Protein AF-A0A354UX57-F1 (afdb_monomer_lite)

Radius of gyration: 20.57 Å; chains: 1; bounding box: 42×34×66 Å

Structure (mmCIF, N/CA/C/O backbone):
data_AF-A0A354UX57-F1
#
_entry.id   AF-A0A354UX57-F1
#
loop_
_atom_site.group_PDB
_atom_site.id
_atom_site.type_symbol
_atom_site.label_atom_id
_atom_site.label_alt_id
_atom_site.label_comp_id
_atom_site.label_asym_id
_atom_site.label_entity_id
_atom_site.label_seq_id
_atom_site.pdbx_PDB_ins_code
_atom_site.Cartn_x
_atom_site.Cartn_y
_atom_site.Cartn_z
_atom_site.occupancy
_atom_site.B_iso_or_equiv
_atom_site.auth_seq_id
_atom_site.auth_comp_id
_atom_site.auth_asym_id
_atom_site.auth_atom_id
_atom_site.pdbx_PDB_model_num
ATOM 1 N N . PHE A 1 1 ? 18.460 -3.311 -21.011 1.00 82.31 1 PHE A N 1
ATOM 2 C CA . PHE A 1 1 ? 18.665 -2.004 -21.664 1.00 82.31 1 PHE A CA 1
ATOM 3 C C . PHE A 1 1 ? 19.179 -2.275 -23.060 1.00 82.31 1 PHE A C 1
ATOM 5 O O . PHE A 1 1 ? 20.052 -3.119 -23.199 1.00 82.31 1 PHE A O 1
ATOM 12 N N . ASP A 1 2 ? 18.610 -1.615 -24.061 1.00 89.25 2 ASP A N 1
ATOM 13 C CA . ASP A 1 2 ? 19.034 -1.741 -25.452 1.00 89.25 2 ASP A CA 1
ATOM 14 C C . ASP A 1 2 ? 19.404 -0.347 -25.961 1.00 89.25 2 ASP A C 1
ATOM 16 O O . ASP A 1 2 ? 18.550 0.540 -26.037 1.00 89.25 2 ASP A O 1
ATOM 20 N N . TRP A 1 3 ? 20.692 -0.148 -26.236 1.00 86.88 3 TRP A N 1
ATOM 21 C CA . TRP A 1 3 ? 21.250 1.147 -26.621 1.00 86.88 3 TRP A CA 1
ATOM 22 C C . TRP A 1 3 ? 20.896 1.525 -28.065 1.00 86.88 3 TRP A C 1
ATOM 24 O O . TRP A 1 3 ? 20.897 2.709 -28.400 1.00 86.88 3 TRP A O 1
ATOM 34 N N . THR A 1 4 ? 20.508 0.550 -28.897 1.00 92.81 4 THR A N 1
ATOM 35 C CA . THR A 1 4 ? 20.104 0.778 -30.295 1.00 92.81 4 THR A CA 1
ATOM 36 C C . THR A 1 4 ? 18.768 1.513 -30.417 1.00 92.81 4 THR A C 1
ATOM 38 O O . THR A 1 4 ? 18.474 2.121 -31.441 1.00 92.81 4 THR A O 1
ATOM 41 N N . LYS A 1 5 ? 17.972 1.531 -29.340 1.00 88.75 5 LYS A N 1
ATOM 42 C CA . LYS A 1 5 ? 16.652 2.178 -29.287 1.00 88.75 5 LYS A CA 1
ATOM 43 C C . LYS A 1 5 ? 16.698 3.683 -28.988 1.00 88.75 5 LYS A C 1
ATOM 45 O O . LYS A 1 5 ? 15.645 4.281 -28.791 1.00 88.75 5 LYS A O 1
ATOM 50 N N . GLY A 1 6 ? 17.884 4.292 -28.883 1.00 88.81 6 GLY A N 1
ATOM 51 C CA . GLY A 1 6 ? 18.060 5.748 -28.739 1.00 88.81 6 GLY A CA 1
ATOM 52 C C . GLY A 1 6 ? 17.618 6.363 -27.399 1.00 88.81 6 GLY A C 1
ATOM 53 O O . GLY A 1 6 ? 17.714 7.574 -27.216 1.00 88.81 6 GLY A O 1
ATOM 54 N N . ASN A 1 7 ? 17.156 5.557 -26.439 1.00 90.44 7 ASN A N 1
ATOM 55 C CA . ASN A 1 7 ? 16.730 6.037 -25.125 1.00 90.44 7 ASN A CA 1
ATOM 56 C C . ASN A 1 7 ? 17.916 6.161 -24.162 1.00 90.44 7 ASN A C 1
ATOM 58 O O . ASN A 1 7 ? 18.752 5.260 -24.070 1.00 90.44 7 ASN A O 1
ATOM 62 N N . LYS A 1 8 ? 17.955 7.241 -23.370 1.00 91.69 8 LYS A N 1
ATOM 63 C CA . LYS A 1 8 ? 18.950 7.388 -22.296 1.00 91.69 8 LYS A CA 1
ATOM 64 C C . LYS A 1 8 ? 18.769 6.273 -21.261 1.00 91.69 8 LYS A C 1
ATOM 66 O O . LYS A 1 8 ? 17.648 5.986 -20.836 1.00 91.69 8 LYS A O 1
ATOM 71 N N . PHE A 1 9 ? 19.877 5.687 -20.803 1.00 93.38 9 PHE A N 1
ATOM 72 C CA . PHE A 1 9 ? 19.850 4.640 -19.777 1.00 93.38 9 PHE A CA 1
ATOM 73 C C . PHE A 1 9 ? 19.133 5.096 -18.503 1.00 93.38 9 PHE A C 1
ATOM 75 O O . PHE A 1 9 ? 18.334 4.342 -17.964 1.00 93.38 9 PHE A O 1
ATOM 82 N N . SER A 1 10 ? 19.343 6.339 -18.062 1.00 95.50 10 SER A N 1
ATOM 83 C CA . SER A 1 10 ? 18.696 6.901 -16.868 1.00 95.50 10 SER A CA 1
ATOM 84 C C . SER A 1 10 ? 17.168 6.893 -16.952 1.00 95.50 10 SER A C 1
ATOM 86 O O . SER A 1 10 ? 16.505 6.568 -15.966 1.00 95.50 10 SER A O 1
ATOM 88 N N . THR A 1 11 ? 16.599 7.173 -18.127 1.00 92.88 11 THR A N 1
ATOM 89 C CA . THR A 1 11 ? 15.150 7.113 -18.361 1.00 92.88 11 THR A CA 1
ATOM 90 C C . THR A 1 11 ? 14.636 5.687 -18.199 1.00 92.88 11 THR A C 1
ATOM 92 O O . THR A 1 11 ? 1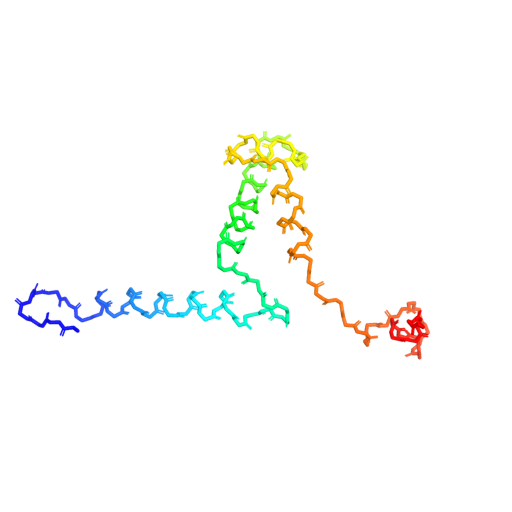3.646 5.472 -17.508 1.00 92.88 11 THR A O 1
ATOM 95 N N . TYR A 1 12 ? 15.331 4.700 -18.771 1.00 93.81 12 TYR A N 1
ATOM 96 C CA . TYR A 1 12 ? 14.970 3.287 -18.637 1.00 93.81 12 TYR A CA 1
ATOM 97 C C . TYR A 1 12 ? 15.149 2.785 -17.196 1.00 93.81 12 TYR A C 1
ATOM 99 O O . TYR A 1 12 ? 14.235 2.202 -16.619 1.00 93.81 12 TYR A O 1
ATOM 107 N N . ALA A 1 13 ? 16.315 3.035 -16.599 1.00 95.12 13 ALA A N 1
ATOM 108 C CA . ALA A 1 13 ? 16.689 2.538 -15.282 1.00 95.12 13 ALA A CA 1
ATOM 109 C C . ALA A 1 13 ? 15.770 3.076 -14.181 1.00 95.12 13 ALA A C 1
ATOM 111 O O . ALA A 1 13 ? 15.364 2.309 -13.315 1.00 95.12 13 ALA A O 1
ATOM 112 N N . THR A 1 14 ? 15.371 4.351 -14.247 1.00 95.94 14 THR A N 1
ATOM 113 C CA . THR A 1 14 ? 14.469 4.952 -13.249 1.00 95.94 14 THR A CA 1
ATOM 114 C C . THR A 1 14 ? 13.147 4.190 -13.125 1.00 95.94 14 THR A C 1
ATOM 116 O O . THR A 1 14 ? 12.667 3.989 -12.010 1.00 95.94 14 THR A O 1
ATOM 119 N N . TRP A 1 15 ? 12.571 3.717 -14.237 1.00 94.56 15 TRP A N 1
ATOM 120 C CA . TRP A 1 15 ? 11.348 2.905 -14.206 1.00 94.56 15 TRP A CA 1
ATOM 121 C C . TRP A 1 15 ? 11.554 1.582 -13.470 1.00 94.56 15 TRP A C 1
ATOM 123 O O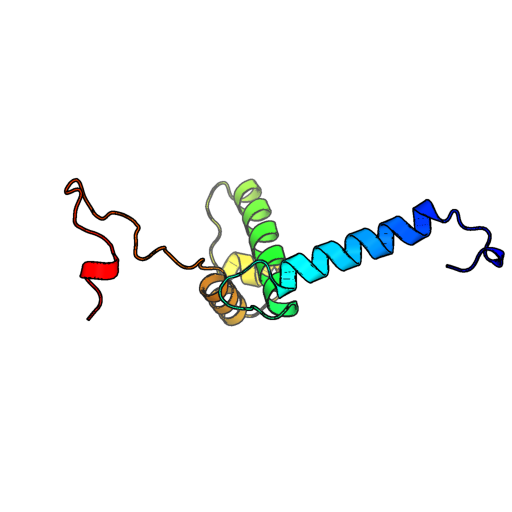 . TRP A 1 15 ? 10.755 1.235 -12.603 1.00 94.56 15 TRP A O 1
ATOM 133 N N . TRP A 1 16 ? 12.643 0.872 -13.772 1.00 95.81 16 TRP A N 1
ATOM 134 C CA . TRP A 1 16 ? 12.951 -0.412 -13.138 1.00 95.81 16 TRP A CA 1
ATOM 135 C C . TRP A 1 16 ? 13.313 -0.270 -11.664 1.00 95.81 16 TRP A C 1
ATOM 137 O O . TRP A 1 16 ? 12.860 -1.077 -10.856 1.00 95.81 16 TRP A O 1
ATOM 147 N N . ILE A 1 17 ? 14.064 0.773 -11.303 1.00 96.50 17 ILE A N 1
ATOM 148 C CA . ILE A 1 17 ? 14.408 1.075 -9.910 1.00 96.50 17 ILE A CA 1
ATOM 149 C C . ILE A 1 17 ? 13.134 1.368 -9.118 1.00 96.50 17 ILE A C 1
ATOM 151 O O . ILE A 1 17 ? 12.90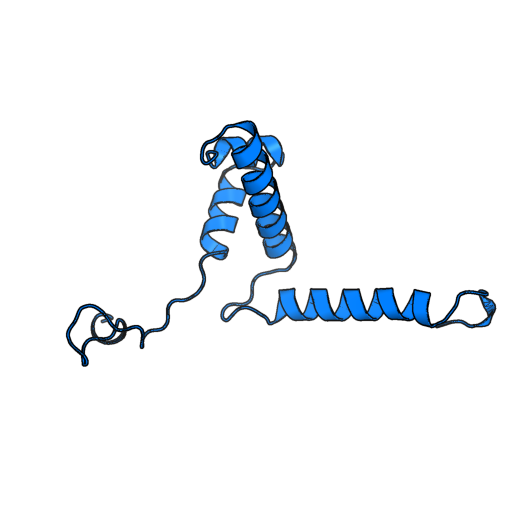5 0.754 -8.077 1.00 96.50 17 ILE A O 1
ATOM 155 N N . ARG A 1 18 ? 12.263 2.248 -9.630 1.00 97.44 18 ARG A N 1
ATOM 156 C CA . ARG A 1 18 ? 10.992 2.566 -8.968 1.00 97.44 18 ARG A CA 1
ATOM 157 C C . ARG A 1 18 ? 10.122 1.320 -8.811 1.00 97.44 18 ARG A C 1
ATOM 159 O O . ARG A 1 18 ? 9.649 1.061 -7.711 1.00 97.44 18 ARG A O 1
ATOM 166 N N . GLN A 1 19 ? 9.960 0.533 -9.874 1.00 95.06 19 GLN A N 1
ATOM 167 C CA . GLN A 1 19 ? 9.157 -0.690 -9.848 1.00 95.06 19 GLN A CA 1
ATOM 168 C C . GLN A 1 19 ? 9.678 -1.701 -8.820 1.00 95.06 19 GLN A C 1
ATOM 170 O O . GLN A 1 19 ? 8.892 -2.260 -8.057 1.00 95.06 19 GLN A O 1
ATOM 175 N N . ALA A 1 20 ? 10.993 -1.932 -8.792 1.00 96.12 20 ALA A N 1
ATOM 176 C CA . ALA A 1 20 ? 11.614 -2.872 -7.867 1.00 96.12 20 ALA A CA 1
ATOM 177 C C . ALA A 1 20 ? 11.419 -2.439 -6.407 1.00 96.12 20 ALA A C 1
ATOM 179 O O . ALA A 1 20 ? 11.013 -3.257 -5.585 1.00 96.12 20 ALA A O 1
ATOM 180 N N . ILE A 1 21 ? 11.625 -1.152 -6.104 1.00 95.62 21 ILE A N 1
ATOM 181 C CA . ILE A 1 21 ? 11.432 -0.606 -4.753 1.00 95.62 21 ILE A CA 1
ATOM 182 C C . ILE A 1 21 ? 9.961 -0.688 -4.337 1.00 95.62 21 ILE A C 1
ATOM 184 O O . ILE A 1 21 ? 9.659 -1.203 -3.265 1.00 95.62 21 ILE A O 1
ATOM 188 N N . THR A 1 22 ? 9.031 -0.229 -5.181 1.00 92.94 22 THR A N 1
ATOM 189 C CA . THR A 1 22 ? 7.593 -0.277 -4.867 1.00 92.94 22 THR A CA 1
ATOM 190 C C . THR A 1 22 ? 7.122 -1.709 -4.619 1.00 92.94 22 THR A C 1
ATOM 192 O O . THR A 1 22 ? 6.352 -1.945 -3.689 1.00 92.94 22 THR A O 1
ATOM 195 N N . ARG A 1 23 ? 7.616 -2.673 -5.403 1.00 91.25 23 ARG A N 1
ATOM 196 C CA . ARG A 1 23 ? 7.306 -4.090 -5.204 1.00 91.25 23 ARG A CA 1
ATOM 197 C C . ARG A 1 23 ? 7.896 -4.637 -3.904 1.00 91.25 23 ARG A C 1
ATOM 199 O O . ARG A 1 23 ? 7.178 -5.296 -3.165 1.00 91.25 23 ARG A O 1
ATOM 206 N N . ALA A 1 24 ? 9.161 -4.339 -3.607 1.00 92.62 24 ALA A N 1
ATOM 207 C CA . ALA A 1 24 ? 9.806 -4.780 -2.371 1.00 92.62 24 ALA A CA 1
ATOM 208 C C . ALA A 1 24 ? 9.069 -4.257 -1.129 1.00 92.62 24 ALA A C 1
ATOM 210 O O . ALA A 1 24 ? 8.812 -5.020 -0.204 1.00 92.62 24 ALA A O 1
ATOM 211 N N . ILE A 1 25 ? 8.643 -2.989 -1.145 1.00 90.12 25 ILE A N 1
ATOM 212 C CA . ILE A 1 25 ? 7.829 -2.408 -0.069 1.00 90.12 25 ILE A CA 1
ATOM 213 C C . ILE A 1 25 ? 6.498 -3.158 0.064 1.00 90.12 25 ILE A C 1
ATOM 215 O O . ILE A 1 25 ? 6.126 -3.545 1.167 1.00 90.12 25 ILE A O 1
ATOM 219 N N . ALA A 1 26 ? 5.789 -3.407 -1.039 1.00 88.31 26 ALA A N 1
ATOM 220 C CA . ALA A 1 26 ? 4.509 -4.116 -0.988 1.00 88.31 26 ALA A CA 1
ATOM 221 C C . ALA A 1 26 ? 4.639 -5.563 -0.470 1.00 88.31 26 ALA A C 1
ATOM 223 O O . ALA A 1 26 ? 3.754 -6.030 0.241 1.00 88.31 26 ALA A O 1
ATOM 224 N N . ASP A 1 27 ? 5.731 -6.255 -0.809 1.00 88.31 27 ASP A N 1
ATOM 225 C CA . ASP A 1 27 ? 5.940 -7.661 -0.450 1.00 88.31 27 ASP A CA 1
ATOM 226 C C . ASP A 1 27 ? 6.564 -7.856 0.948 1.00 88.31 27 ASP A C 1
ATOM 228 O O . ASP A 1 27 ? 6.343 -8.907 1.549 1.00 88.31 27 ASP A O 1
ATOM 232 N N . GLN A 1 28 ? 7.341 -6.890 1.464 1.00 88.75 28 GLN A N 1
ATOM 233 C CA . GLN A 1 28 ? 8.183 -7.082 2.661 1.00 88.75 28 GLN A CA 1
ATOM 234 C C . GLN A 1 28 ? 7.980 -6.059 3.788 1.00 88.75 28 GLN A C 1
ATOM 236 O O . GLN A 1 28 ? 8.491 -6.279 4.880 1.00 88.75 28 GLN A O 1
ATOM 241 N N . ALA A 1 29 ? 7.271 -4.945 3.575 1.00 87.44 29 ALA A N 1
ATOM 242 C CA . ALA A 1 29 ? 7.205 -3.882 4.589 1.00 87.44 29 ALA A CA 1
ATOM 243 C C . ALA A 1 29 ? 6.314 -4.205 5.799 1.00 87.44 29 ALA A C 1
ATOM 245 O O . ALA A 1 29 ? 6.357 -3.480 6.789 1.00 87.44 29 ALA A O 1
ATOM 246 N N . ARG A 1 30 ? 5.482 -5.250 5.723 1.00 85.44 30 ARG A N 1
ATOM 247 C CA . ARG A 1 30 ? 4.562 -5.625 6.803 1.00 85.44 30 ARG A CA 1
ATOM 248 C C . ARG A 1 30 ? 5.020 -6.893 7.506 1.00 85.44 30 ARG A C 1
ATOM 250 O O . ARG A 1 30 ? 5.448 -7.837 6.847 1.00 85.44 30 ARG A O 1
ATOM 257 N N . THR A 1 31 ? 4.808 -6.941 8.822 1.00 88.12 31 THR A N 1
ATOM 258 C CA . THR A 1 31 ? 5.014 -8.136 9.656 1.00 88.12 31 THR A CA 1
ATOM 259 C C . THR A 1 31 ? 4.226 -9.334 9.124 1.00 88.12 31 THR A C 1
ATOM 261 O O . THR A 1 31 ? 4.750 -10.440 9.029 1.00 88.12 31 THR A O 1
ATOM 264 N N . ILE A 1 32 ? 2.971 -9.103 8.723 1.00 86.69 32 ILE A N 1
ATOM 265 C CA . ILE A 1 32 ? 2.122 -10.096 8.061 1.00 86.69 32 ILE A CA 1
ATOM 266 C C . ILE A 1 32 ? 2.034 -9.734 6.581 1.00 86.69 32 ILE A C 1
ATOM 268 O O . ILE A 1 32 ? 1.577 -8.647 6.220 1.00 86.69 32 ILE 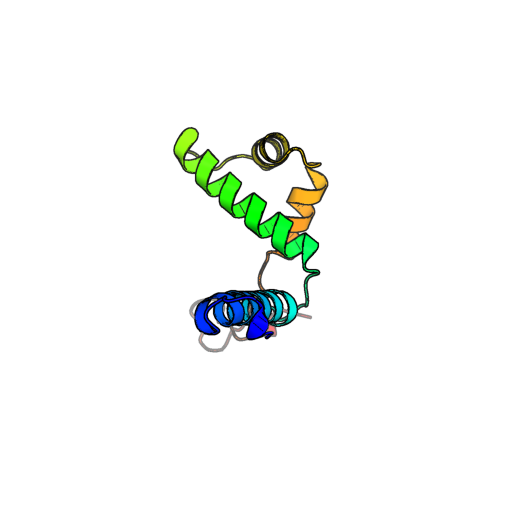A O 1
ATOM 272 N N . ARG A 1 33 ? 2.468 -10.648 5.708 1.00 89.38 33 ARG A N 1
ATOM 273 C CA . ARG A 1 33 ? 2.493 -10.409 4.262 1.00 89.38 33 ARG A CA 1
ATOM 274 C C . ARG A 1 33 ? 1.078 -10.258 3.703 1.00 89.38 33 ARG A C 1
ATOM 276 O O . ARG A 1 33 ? 0.277 -11.189 3.760 1.00 89.38 33 ARG A O 1
ATOM 283 N N . VAL A 1 34 ? 0.820 -9.125 3.056 1.00 88.25 34 VAL A N 1
ATOM 284 C CA . VAL A 1 34 ? -0.448 -8.831 2.379 1.00 88.25 34 VAL A CA 1
ATOM 285 C C . VAL A 1 34 ? -0.262 -8.953 0.859 1.00 88.25 34 VAL A C 1
ATOM 287 O O . VAL A 1 34 ? 0.728 -8.452 0.327 1.00 88.25 34 VAL A O 1
ATOM 290 N N . PRO A 1 35 ? -1.177 -9.601 0.114 1.00 91.00 35 PRO A N 1
ATOM 291 C CA . PRO A 1 35 ? -1.096 -9.654 -1.346 1.00 91.00 35 PRO A CA 1
ATOM 292 C C . PRO A 1 35 ? -1.109 -8.262 -2.006 1.00 91.00 35 PRO A C 1
ATOM 294 O O . PRO A 1 35 ? -1.863 -7.382 -1.598 1.00 91.00 35 PRO A O 1
ATOM 297 N N . VAL A 1 36 ? -0.349 -8.081 -3.095 1.00 89.00 36 VAL A N 1
ATOM 298 C CA . VAL A 1 36 ? -0.196 -6.780 -3.789 1.00 89.00 36 VAL A CA 1
ATOM 299 C C . VAL A 1 36 ? -1.537 -6.157 -4.202 1.00 89.00 36 VAL A C 1
ATOM 301 O O . VAL A 1 36 ? -1.743 -4.964 -4.002 1.00 89.00 36 VAL A O 1
ATOM 304 N N . HIS A 1 37 ? -2.487 -6.953 -4.705 1.00 88.50 37 HIS A N 1
ATOM 305 C CA . HIS A 1 37 ? -3.809 -6.445 -5.090 1.00 88.50 37 HIS A CA 1
ATOM 306 C C . HIS A 1 37 ? -4.599 -5.883 -3.894 1.00 88.50 37 HIS A C 1
ATOM 308 O O . HIS A 1 37 ? -5.344 -4.921 -4.056 1.00 88.50 37 HIS A O 1
ATOM 314 N N . MET A 1 38 ? -4.405 -6.425 -2.686 1.00 90.00 38 MET A N 1
ATOM 315 C CA . MET A 1 38 ? -5.010 -5.880 -1.466 1.00 90.00 38 MET A CA 1
ATOM 316 C C . MET A 1 38 ? -4.329 -4.575 -1.051 1.00 90.00 38 MET A C 1
ATOM 318 O O . MET A 1 38 ? -5.011 -3.616 -0.698 1.00 90.00 38 MET A O 1
ATOM 322 N N . VAL A 1 39 ? -3.002 -4.480 -1.182 1.00 89.50 39 VAL A N 1
ATOM 323 C CA . VAL A 1 39 ? -2.258 -3.226 -0.954 1.00 89.50 39 VAL A CA 1
ATOM 324 C C . VAL A 1 39 ? -2.722 -2.121 -1.914 1.00 89.50 39 VAL A C 1
ATOM 326 O O . VAL A 1 39 ? -2.865 -0.964 -1.515 1.00 89.50 39 VAL A O 1
ATOM 329 N N . GLU A 1 40 ? -3.011 -2.456 -3.172 1.00 88.94 40 GLU A N 1
ATOM 330 C CA . GLU A 1 40 ? -3.592 -1.511 -4.131 1.00 88.94 40 GLU A CA 1
ATOM 331 C C . GLU A 1 40 ? -4.981 -1.023 -3.709 1.00 88.94 40 GLU A C 1
ATOM 333 O O . GLU A 1 40 ? -5.245 0.179 -3.798 1.00 88.94 40 GLU A O 1
ATOM 338 N N . VAL A 1 41 ? -5.854 -1.927 -3.244 1.00 90.56 41 VAL A N 1
ATOM 339 C CA . VAL A 1 41 ? -7.193 -1.575 -2.740 1.00 90.56 41 VAL A CA 1
ATOM 340 C C . VAL A 1 41 ? -7.081 -0.658 -1.524 1.00 90.56 41 VAL A C 1
ATOM 342 O O . VAL A 1 41 ? -7.717 0.394 -1.521 1.00 90.56 41 VAL A O 1
ATOM 345 N N . ILE A 1 42 ? -6.212 -0.978 -0.559 1.00 90.25 42 ILE A N 1
ATOM 346 C CA . ILE A 1 42 ? -5.952 -0.135 0.620 1.00 90.25 42 ILE A CA 1
ATOM 347 C C . ILE A 1 42 ? -5.487 1.260 0.182 1.00 90.25 42 ILE A C 1
ATOM 349 O O . ILE A 1 42 ? -6.087 2.261 0.556 1.00 90.25 42 ILE A O 1
ATOM 353 N N . ASN A 1 43 ? -4.489 1.353 -0.702 1.00 91.12 43 ASN A N 1
ATOM 354 C CA . ASN A 1 43 ? -3.980 2.643 -1.180 1.00 91.12 43 ASN A CA 1
ATOM 355 C C . ASN A 1 43 ? -5.019 3.459 -1.970 1.00 91.12 43 ASN A C 1
ATOM 357 O O . ASN A 1 43 ? -4.941 4.693 -2.014 1.00 91.12 43 ASN A O 1
ATOM 361 N N . LYS A 1 44 ? -5.955 2.800 -2.664 1.00 91.12 44 LYS A N 1
ATOM 362 C CA . LYS A 1 44 ? -7.085 3.468 -3.329 1.00 91.12 44 LYS A CA 1
ATOM 363 C C . LYS A 1 44 ? -8.106 3.955 -2.300 1.00 91.12 44 LYS A C 1
ATOM 365 O O . LYS A 1 44 ? -8.508 5.112 -2.387 1.00 91.12 44 LYS A O 1
ATOM 370 N N . ALA A 1 45 ? -8.440 3.132 -1.307 1.00 91.38 45 ALA A N 1
ATOM 371 C CA . ALA A 1 45 ? -9.320 3.485 -0.194 1.00 91.38 45 ALA A CA 1
ATOM 372 C C . ALA A 1 45 ? -8.779 4.671 0.609 1.00 91.38 45 ALA A C 1
ATOM 374 O O . ALA A 1 45 ? -9.501 5.643 0.793 1.00 91.38 45 ALA A O 1
ATOM 375 N N . THR A 1 46 ? -7.496 4.681 0.979 1.00 90.81 46 THR A N 1
ATOM 376 C CA . THR A 1 46 ? -6.877 5.809 1.697 1.00 90.81 46 THR A CA 1
ATOM 377 C C . THR A 1 46 ? -6.903 7.102 0.877 1.00 90.81 46 THR A C 1
ATOM 379 O O . THR A 1 46 ? -7.185 8.175 1.410 1.00 90.81 46 THR A O 1
ATOM 382 N N . ARG A 1 47 ? -6.642 7.025 -0.437 1.00 92.12 47 ARG A N 1
ATOM 383 C CA . ARG A 1 47 ? -6.710 8.197 -1.328 1.00 92.12 47 ARG A CA 1
ATOM 384 C C . ARG A 1 47 ? -8.133 8.719 -1.498 1.00 92.12 47 ARG A C 1
ATOM 386 O O . ARG A 1 47 ? -8.331 9.930 -1.454 1.00 92.12 47 ARG A O 1
ATOM 393 N N . CYS A 1 48 ? -9.092 7.816 -1.678 1.00 92.94 48 CYS A N 1
ATOM 394 C CA . CYS A 1 48 ? -10.512 8.135 -1.762 1.00 92.94 48 CYS A CA 1
ATOM 395 C C . CYS A 1 48 ? -11.004 8.772 -0.460 1.00 92.94 48 CYS A C 1
ATOM 397 O O . CYS A 1 48 ? -11.590 9.847 -0.504 1.00 92.94 48 CYS A O 1
ATOM 399 N N . ASN A 1 49 ? -10.656 8.186 0.687 1.00 91.50 49 ASN A N 1
ATOM 400 C CA . ASN A 1 49 ? -10.975 8.728 2.001 1.00 91.50 49 ASN A CA 1
ATOM 401 C C . ASN A 1 49 ? -10.451 10.169 2.138 1.00 91.50 49 ASN A C 1
ATOM 403 O O . ASN A 1 49 ? -11.223 11.084 2.395 1.00 91.50 49 ASN A O 1
ATOM 407 N N . ARG A 1 50 ? -9.170 10.419 1.821 1.00 92.75 50 ARG A N 1
ATOM 408 C CA . ARG A 1 50 ? -8.600 11.780 1.873 1.00 92.75 50 ARG A CA 1
ATOM 409 C C . ARG A 1 50 ? -9.329 12.780 0.968 1.00 92.75 50 ARG A C 1
ATOM 411 O O . ARG A 1 50 ? -9.473 13.937 1.349 1.00 92.75 50 ARG A O 1
ATOM 418 N N . LYS A 1 51 ? -9.758 12.352 -0.223 1.00 93.81 51 LYS A N 1
ATOM 419 C CA . LYS A 1 51 ? -10.541 13.181 -1.152 1.00 93.81 51 LYS A CA 1
ATOM 420 C C . LYS A 1 51 ? -11.922 13.499 -0.563 1.00 93.81 51 LYS A C 1
ATOM 422 O O . LYS A 1 51 ? -12.294 14.663 -0.489 1.00 93.81 51 LYS A O 1
ATOM 427 N N . LEU A 1 52 ? -12.636 12.485 -0.081 1.00 92.81 52 LEU A N 1
ATOM 428 C CA . LEU A 1 52 ? -13.976 12.636 0.486 1.00 92.81 52 LEU A CA 1
ATOM 429 C C . LEU A 1 52 ? -13.979 13.453 1.784 1.00 92.81 52 LEU A C 1
ATOM 431 O O . LEU A 1 52 ? -14.893 14.240 1.988 1.00 92.81 52 LEU A O 1
ATOM 435 N N . VAL A 1 53 ? -12.943 13.348 2.621 1.00 94.62 53 VAL A N 1
ATOM 436 C CA . VAL A 1 53 ? -12.780 14.214 3.803 1.00 94.62 53 VAL A CA 1
ATOM 437 C C . VAL A 1 53 ? -12.704 15.689 3.401 1.00 94.62 53 VAL A C 1
ATOM 439 O O . VAL A 1 53 ? -13.310 16.536 4.054 1.00 94.62 53 VAL A O 1
ATOM 442 N N . GLN A 1 54 ? -11.992 16.006 2.314 1.00 93.19 54 GLN A N 1
ATOM 443 C CA . GLN A 1 54 ? -11.902 17.378 1.805 1.00 93.19 54 GLN A CA 1
ATOM 444 C C . GLN A 1 54 ? -13.230 17.878 1.220 1.00 93.19 54 GLN A C 1
ATOM 446 O O . GLN A 1 54 ? -13.542 19.055 1.363 1.00 93.19 54 GLN A O 1
ATOM 451 N N . GLU A 1 55 ? -14.006 17.005 0.577 1.00 93.06 55 GLU A N 1
ATOM 452 C CA . GLU A 1 55 ? -15.280 17.365 -0.061 1.00 93.06 55 GLU A CA 1
ATOM 453 C C . GLU A 1 55 ? -16.449 17.450 0.935 1.00 93.06 55 GLU A C 1
ATOM 455 O O . GLU A 1 55 ? -17.287 18.344 0.830 1.00 93.06 55 GLU A O 1
ATOM 460 N N . LEU A 1 56 ? -16.510 16.535 1.905 1.00 91.31 56 LEU A N 1
ATOM 461 C CA . LEU A 1 56 ? -17.623 16.401 2.851 1.00 91.31 56 LEU A CA 1
ATOM 462 C C . LEU A 1 56 ? -17.390 17.152 4.167 1.00 91.31 56 LEU A C 1
ATOM 464 O O . LEU A 1 56 ? -18.338 17.354 4.924 1.00 91.31 56 LEU A O 1
ATOM 468 N N . GLY A 1 57 ? -16.143 17.523 4.479 1.00 91.19 57 GLY A N 1
ATOM 469 C CA . GLY A 1 57 ? -15.782 18.160 5.751 1.00 91.19 57 GLY A CA 1
ATOM 470 C C . GLY A 1 57 ? -15.954 17.255 6.980 1.00 91.19 57 GLY A C 1
ATOM 471 O O . GLY A 1 57 ? -15.920 17.740 8.109 1.00 91.19 57 GLY A O 1
ATOM 472 N N . ARG A 1 58 ? -16.150 15.949 6.772 1.00 90.56 58 ARG A N 1
ATOM 473 C CA . ARG A 1 58 ? -16.274 14.909 7.803 1.00 90.56 58 ARG A CA 1
ATOM 474 C C . ARG A 1 58 ? -15.599 13.624 7.340 1.00 90.56 58 ARG A C 1
ATOM 476 O O . ARG A 1 58 ? -15.304 13.474 6.155 1.00 90.56 58 ARG A O 1
ATOM 483 N N . GLU A 1 59 ? -15.415 12.676 8.254 1.00 88.12 59 GLU A N 1
ATOM 484 C CA . GLU A 1 59 ? -15.001 11.329 7.866 1.00 88.12 59 GLU A CA 1
ATOM 485 C C . GLU A 1 59 ? -16.103 10.650 7.020 1.00 88.12 59 GLU A C 1
ATOM 487 O O . GLU A 1 59 ? -17.283 10.663 7.403 1.00 88.12 59 GLU A O 1
ATOM 492 N N . PRO A 1 60 ? -15.759 10.113 5.835 1.00 91.81 60 PRO A N 1
ATOM 493 C CA . PRO A 1 60 ? -16.690 9.386 4.984 1.00 91.81 60 PRO A CA 1
ATOM 494 C C . PRO A 1 60 ? -16.996 8.003 5.555 1.00 91.81 60 PRO A C 1
ATOM 496 O O . PRO A 1 60 ? -16.154 7.362 6.188 1.00 91.81 60 PRO A O 1
ATOM 499 N N . THR A 1 61 ? -18.199 7.507 5.282 1.00 92.56 61 THR A N 1
ATOM 500 C CA . THR A 1 61 ? -18.570 6.142 5.662 1.00 92.56 61 THR A CA 1
ATOM 501 C C . THR A 1 61 ? -17.939 5.119 4.715 1.00 92.56 61 THR A C 1
ATOM 503 O O . THR A 1 61 ? -17.566 5.414 3.577 1.00 92.56 61 THR A O 1
ATOM 506 N N . VAL A 1 62 ? -17.844 3.866 5.170 1.00 89.94 62 VAL A N 1
ATOM 507 C CA . VAL A 1 62 ? -17.319 2.756 4.355 1.00 89.94 62 VAL A CA 1
ATOM 508 C C . VAL A 1 62 ? -18.134 2.573 3.068 1.00 89.94 62 VAL A C 1
ATOM 510 O O . VAL A 1 62 ? -17.572 2.269 2.018 1.00 89.94 62 VAL A O 1
ATOM 513 N N . GLU A 1 63 ? -19.444 2.813 3.127 1.00 91.75 63 GLU A N 1
ATOM 514 C CA . GLU A 1 63 ? -20.351 2.750 1.977 1.00 91.75 63 GLU A CA 1
ATOM 515 C C . GLU A 1 63 ? -20.073 3.857 0.951 1.00 91.75 63 GLU A C 1
ATOM 517 O O . GLU A 1 63 ? -20.086 3.595 -0.252 1.00 91.75 63 GLU A O 1
ATOM 522 N N . GLU A 1 64 ? -19.770 5.077 1.406 1.00 90.25 64 GLU A N 1
ATOM 523 C CA . GLU A 1 64 ? -19.407 6.203 0.535 1.00 90.25 64 GLU A CA 1
ATOM 524 C C . GLU A 1 64 ? -18.090 5.923 -0.204 1.00 90.25 64 GLU A C 1
ATOM 526 O O . GLU A 1 64 ? -18.010 6.104 -1.421 1.00 90.25 64 GLU A O 1
ATOM 531 N N . ILE A 1 65 ? -17.087 5.390 0.505 1.00 90.62 65 ILE A N 1
ATOM 532 C CA . ILE A 1 65 ? -15.805 4.977 -0.089 1.00 90.62 65 ILE A CA 1
ATOM 533 C C . ILE A 1 65 ? -16.013 3.841 -1.102 1.00 90.62 65 ILE A C 1
ATOM 535 O O . ILE A 1 65 ? -15.446 3.865 -2.197 1.00 90.62 65 ILE A O 1
ATOM 539 N N . ALA A 1 66 ? -16.827 2.842 -0.754 1.00 92.31 66 ALA A N 1
ATOM 540 C CA . ALA A 1 66 ? -17.134 1.708 -1.623 1.00 92.31 66 ALA A CA 1
ATOM 541 C C . ALA A 1 66 ? -17.835 2.153 -2.916 1.00 92.31 66 ALA A C 1
ATOM 543 O O . ALA A 1 66 ? -17.477 1.696 -4.005 1.00 92.31 66 ALA A O 1
ATOM 544 N N . LYS A 1 67 ? -18.779 3.095 -2.802 1.00 92.38 67 LYS A N 1
ATOM 545 C CA . LYS A 1 67 ? -19.504 3.678 -3.933 1.00 92.38 67 LYS A CA 1
ATOM 546 C C . LYS A 1 67 ? -18.580 4.466 -4.862 1.00 92.38 67 LYS A C 1
ATOM 548 O O . LYS A 1 67 ? -18.646 4.270 -6.072 1.00 92.38 67 LYS A O 1
ATOM 553 N N . GLU A 1 68 ? -17.697 5.298 -4.313 1.00 90.69 68 GLU A N 1
ATOM 554 C CA . GLU A 1 68 ? -16.732 6.085 -5.099 1.00 90.69 68 GLU A CA 1
ATOM 555 C C . GLU A 1 68 ? -15.700 5.186 -5.808 1.00 90.69 68 GLU A C 1
ATOM 557 O O . GLU A 1 68 ? -15.290 5.459 -6.936 1.00 90.69 68 GLU A O 1
ATOM 562 N N . LEU A 1 69 ? -15.294 4.077 -5.177 1.00 89.62 69 LEU A N 1
ATOM 563 C CA . LEU A 1 69 ? -14.351 3.113 -5.757 1.00 89.62 69 LEU A CA 1
ATOM 564 C C . LEU A 1 69 ? -15.004 2.048 -6.648 1.00 89.62 69 LEU A C 1
ATOM 566 O O . LEU A 1 69 ? -14.280 1.260 -7.261 1.00 89.62 69 LEU A O 1
ATOM 570 N N . ASN A 1 70 ? -16.337 2.022 -6.729 1.00 92.25 70 ASN A N 1
ATOM 571 C CA . ASN A 1 70 ? -17.121 0.990 -7.409 1.00 92.25 70 ASN A CA 1
ATOM 572 C C . ASN A 1 70 ? -16.721 -0.438 -6.981 1.00 92.25 70 ASN A C 1
ATOM 574 O O . ASN A 1 70 ? -16.530 -1.337 -7.806 1.00 92.25 70 ASN A O 1
ATOM 578 N N . LEU A 1 71 ? -16.538 -0.627 -5.673 1.00 89.38 71 LEU A N 1
ATOM 579 C CA . LEU A 1 71 ? -16.187 -1.904 -5.054 1.00 89.38 71 LEU A CA 1
ATOM 580 C C . LEU A 1 71 ? -17.280 -2.333 -4.066 1.00 89.38 71 LEU A C 1
ATOM 582 O O . LEU A 1 71 ? -17.954 -1.480 -3.493 1.00 89.38 71 LEU A O 1
ATOM 586 N N . PRO A 1 72 ? -17.446 -3.643 -3.814 1.00 92.19 72 PRO A N 1
ATOM 587 C CA . PRO A 1 72 ? -18.305 -4.118 -2.736 1.00 92.19 72 PRO A CA 1
ATOM 588 C C . PRO A 1 72 ? -17.840 -3.571 -1.383 1.00 92.19 72 PRO A C 1
ATOM 590 O O . PRO A 1 72 ? -16.638 -3.552 -1.104 1.00 92.19 72 PRO A O 1
ATOM 593 N N . VAL A 1 73 ? -18.790 -3.202 -0.522 1.00 91.56 73 VAL A N 1
ATOM 594 C CA . VAL A 1 73 ? -18.516 -2.717 0.845 1.00 91.56 73 VAL A CA 1
ATOM 595 C C . VAL A 1 73 ? -17.673 -3.730 1.623 1.00 91.56 73 VAL A C 1
ATOM 597 O O . VAL A 1 73 ? -16.703 -3.357 2.278 1.00 91.56 73 VAL A O 1
ATOM 600 N N . GLU A 1 74 ? -17.968 -5.022 1.462 1.00 90.44 74 GLU A N 1
ATOM 601 C CA . GLU A 1 74 ? -17.227 -6.139 2.061 1.00 90.44 74 GLU A CA 1
ATOM 602 C C . GLU A 1 74 ? -15.723 -6.076 1.774 1.00 90.44 74 GLU A C 1
ATOM 604 O O . GLU A 1 74 ? -14.918 -6.268 2.683 1.00 90.44 74 GLU A O 1
ATOM 609 N N . LYS A 1 75 ? -15.326 -5.717 0.544 1.00 87.69 75 LYS A N 1
ATOM 610 C CA . LYS A 1 75 ? -13.906 -5.593 0.185 1.00 87.69 75 LYS A CA 1
ATOM 611 C C . LYS A 1 75 ? -13.225 -4.419 0.877 1.00 87.69 75 LYS A C 1
ATOM 613 O O . LYS A 1 75 ? -12.039 -4.506 1.176 1.00 87.69 75 LYS A O 1
ATOM 618 N N .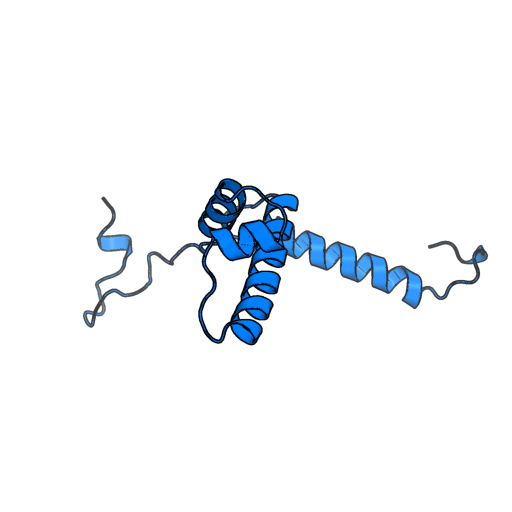 ILE A 1 76 ? -13.942 -3.321 1.121 1.00 88.38 76 ILE A N 1
ATOM 619 C CA . ILE A 1 76 ? -13.391 -2.176 1.860 1.00 88.38 76 ILE A CA 1
ATOM 620 C C . ILE A 1 76 ? -13.265 -2.519 3.348 1.00 88.38 76 ILE A C 1
ATOM 622 O O . ILE A 1 76 ? -12.266 -2.167 3.970 1.00 88.38 76 ILE A O 1
ATOM 626 N N . ILE A 1 77 ? -14.228 -3.259 3.907 1.00 89.12 77 ILE A N 1
ATOM 627 C CA . ILE A 1 77 ? -14.157 -3.763 5.287 1.00 89.12 77 ILE A CA 1
ATOM 628 C C . ILE A 1 77 ? -12.962 -4.706 5.449 1.00 89.12 77 ILE A C 1
ATOM 630 O O . ILE A 1 77 ? -12.177 -4.549 6.385 1.00 89.12 77 ILE A O 1
ATOM 634 N N . GLU A 1 78 ? -12.798 -5.657 4.529 1.00 87.56 78 GLU A N 1
ATOM 635 C CA . GLU A 1 78 ? -11.657 -6.573 4.514 1.00 87.56 78 GLU A CA 1
ATOM 636 C C . GLU A 1 78 ? -10.339 -5.801 4.392 1.00 87.56 78 GLU A C 1
ATOM 638 O O . GLU A 1 78 ? -9.437 -5.999 5.202 1.00 87.56 78 GLU A O 1
ATOM 643 N N . ALA A 1 79 ? -10.255 -4.849 3.457 1.00 86.38 79 ALA A N 1
ATOM 644 C CA . ALA A 1 79 ? -9.077 -4.008 3.281 1.00 86.38 79 ALA A CA 1
ATOM 645 C C . ALA A 1 79 ? -8.726 -3.215 4.549 1.00 86.38 79 ALA A C 1
ATOM 647 O O . ALA A 1 79 ? -7.558 -3.181 4.930 1.00 86.38 79 ALA A O 1
ATOM 648 N N . ASN A 1 80 ? -9.712 -2.625 5.231 1.00 85.88 80 ASN A N 1
ATOM 649 C CA . ASN A 1 80 ? -9.498 -1.901 6.487 1.00 85.88 80 ASN A CA 1
ATOM 650 C C . ASN A 1 80 ? -9.045 -2.832 7.618 1.00 85.88 80 ASN A C 1
ATOM 652 O O . ASN A 1 80 ? -8.159 -2.468 8.387 1.00 85.88 80 ASN A O 1
ATOM 656 N N . ARG A 1 81 ? -9.599 -4.048 7.699 1.00 85.88 81 ARG A N 1
ATOM 657 C CA . ARG A 1 81 ? -9.176 -5.051 8.686 1.00 85.88 81 ARG A CA 1
ATOM 658 C C . ARG A 1 81 ? -7.739 -5.510 8.436 1.00 85.88 81 ARG A C 1
ATOM 660 O O . ARG A 1 81 ? -6.969 -5.631 9.378 1.00 85.88 81 ARG A O 1
ATOM 667 N N . THR A 1 82 ? -7.366 -5.741 7.179 1.00 82.12 82 THR A N 1
ATOM 668 C CA . THR A 1 82 ? -6.000 -6.131 6.795 1.00 82.12 82 THR A CA 1
ATOM 669 C C . THR A 1 82 ? -5.002 -4.973 6.902 1.00 82.12 82 THR A C 1
ATOM 671 O O . THR A 1 82 ? -3.801 -5.209 7.006 1.00 82.12 82 THR A O 1
ATOM 674 N N . ALA A 1 83 ? -5.471 -3.724 6.862 1.00 76.31 83 ALA A N 1
ATOM 675 C CA . ALA A 1 83 ? -4.632 -2.541 7.024 1.00 76.31 83 ALA A CA 1
ATOM 676 C C . ALA A 1 83 ? -4.236 -2.260 8.482 1.00 76.31 83 ALA A C 1
ATOM 678 O O . ALA A 1 83 ? -3.361 -1.424 8.691 1.00 76.31 83 ALA A O 1
ATOM 679 N N . ALA A 1 84 ? -4.858 -2.920 9.464 1.00 78.12 84 ALA A N 1
ATOM 680 C CA . ALA A 1 84 ? -4.480 -2.780 10.863 1.00 78.12 84 ALA A CA 1
ATOM 681 C C . ALA A 1 84 ? -3.049 -3.297 11.076 1.00 78.12 84 ALA A C 1
ATOM 683 O O . ALA A 1 84 ? -2.758 -4.470 10.829 1.00 78.12 84 ALA A O 1
ATOM 684 N N . ASP A 1 85 ? -2.154 -2.412 11.514 1.00 73.75 85 ASP A N 1
ATOM 685 C CA . ASP A 1 85 ? -0.786 -2.789 11.850 1.00 73.75 85 ASP A CA 1
ATOM 686 C C . ASP A 1 85 ? -0.757 -3.563 13.180 1.00 73.75 85 ASP A C 1
ATOM 688 O O . ASP A 1 85 ? -1.601 -3.385 14.061 1.00 73.75 85 ASP A O 1
ATOM 692 N N . THR A 1 86 ? 0.218 -4.460 13.318 1.00 78.19 86 THR A N 1
ATOM 693 C CA . THR A 1 86 ? 0.421 -5.239 14.545 1.00 78.19 86 THR A CA 1
ATOM 694 C C . THR A 1 86 ? 0.872 -4.321 15.679 1.00 78.19 86 THR A C 1
ATOM 696 O O . THR A 1 86 ? 1.841 -3.582 15.506 1.00 78.19 86 THR A O 1
ATOM 699 N N . LEU A 1 87 ? 0.220 -4.398 16.842 1.00 80.94 87 LEU A N 1
ATOM 700 C CA . LEU A 1 87 ? 0.711 -3.743 18.056 1.00 80.94 87 LEU A CA 1
ATOM 701 C C . LEU A 1 87 ? 1.898 -4.511 18.645 1.00 80.94 87 LEU A C 1
ATOM 703 O O . LEU A 1 87 ? 1.970 -5.737 18.536 1.00 80.94 87 LEU A O 1
ATOM 707 N N . SER A 1 88 ? 2.823 -3.783 19.272 1.00 82.56 88 SER A N 1
ATOM 708 C CA . SER A 1 88 ? 3.912 -4.403 20.024 1.00 82.56 88 SER A CA 1
ATOM 709 C C . SER A 1 88 ? 3.379 -4.951 21.345 1.00 82.56 88 SER A C 1
ATOM 711 O O . SER A 1 88 ? 2.639 -4.269 22.051 1.00 82.56 88 SER A O 1
ATOM 713 N N . LEU A 1 89 ? 3.782 -6.171 21.700 1.00 81.50 89 LEU A N 1
ATOM 714 C CA . LEU A 1 89 ? 3.463 -6.755 23.007 1.00 81.50 89 LEU A CA 1
ATOM 715 C C . LEU A 1 89 ? 4.195 -6.040 24.150 1.00 81.50 89 LEU A C 1
ATOM 717 O O . LEU A 1 89 ? 3.709 -6.043 25.275 1.00 81.50 89 LEU A O 1
ATOM 721 N N . ASP A 1 90 ? 5.307 -5.371 23.839 1.00 79.81 90 ASP A N 1
ATOM 722 C CA . ASP A 1 90 ? 6.092 -4.576 24.787 1.00 79.81 90 ASP A CA 1
ATOM 723 C C . ASP A 1 90 ? 5.552 -3.149 24.952 1.00 79.81 90 ASP A C 1
ATOM 725 O O . ASP A 1 90 ? 6.149 -2.336 25.655 1.00 79.81 90 ASP A O 1
ATOM 729 N N . THR A 1 91 ? 4.455 -2.791 24.274 1.00 82.44 91 THR A N 1
ATOM 730 C CA . THR A 1 91 ? 3.831 -1.486 24.497 1.00 82.44 91 THR A CA 1
ATOM 731 C C . THR A 1 91 ? 3.339 -1.418 25.951 1.00 82.44 91 THR A C 1
ATOM 733 O O . THR A 1 91 ? 2.562 -2.291 26.352 1.00 82.44 91 THR A O 1
ATOM 736 N N . PRO A 1 92 ? 3.785 -0.423 26.745 1.00 79.44 92 PRO A N 1
ATOM 737 C CA . PRO A 1 92 ? 3.364 -0.284 28.134 1.00 79.44 92 PRO A CA 1
ATOM 738 C C . PRO A 1 92 ? 1.876 0.067 28.206 1.00 79.44 92 PRO A C 1
ATOM 740 O O . PRO A 1 92 ? 1.355 0.804 27.361 1.00 79.44 92 PRO A O 1
ATOM 743 N N . VAL A 1 93 ? 1.192 -0.469 29.213 1.00 78.25 93 VAL A N 1
ATOM 744 C CA . VAL A 1 93 ? -0.236 -0.258 29.461 1.00 78.25 93 VAL A CA 1
ATOM 745 C C . VAL A 1 93 ? -0.405 0.410 30.822 1.00 78.25 93 VAL A C 1
ATOM 747 O O . VAL A 1 93 ? -0.227 -0.224 31.855 1.00 78.25 93 VAL A O 1
ATOM 750 N N . GLY A 1 94 ? -0.808 1.683 30.819 1.00 75.12 94 GLY A N 1
ATOM 751 C CA . GLY A 1 94 ? -0.983 2.475 32.042 1.00 75.12 94 GLY A CA 1
ATOM 752 C C . GLY A 1 94 ? 0.310 3.136 32.538 1.00 75.12 94 GLY A C 1
ATOM 753 O O . GLY A 1 94 ? 1.296 3.198 31.809 1.00 75.12 94 GLY A O 1
ATOM 754 N N . ASP A 1 95 ? 0.272 3.662 33.767 1.00 69.38 95 ASP A N 1
ATOM 755 C CA . ASP A 1 95 ? 1.385 4.391 34.407 1.00 69.38 95 ASP A CA 1
ATOM 756 C C . ASP A 1 95 ? 2.358 3.471 35.177 1.00 69.38 95 ASP A C 1
ATOM 758 O O . ASP A 1 95 ? 3.353 3.940 35.727 1.00 69.38 95 ASP A O 1
ATOM 762 N N . GLU A 1 96 ? 2.080 2.166 35.249 1.00 64.69 96 GLU A N 1
ATOM 763 C CA . GLU A 1 96 ? 2.936 1.194 35.937 1.00 64.69 96 GLU A CA 1
ATOM 764 C C . GLU A 1 96 ? 3.990 0.631 34.971 1.00 64.69 96 GLU A C 1
ATOM 766 O O . GLU A 1 96 ? 3.654 -0.016 33.980 1.00 64.69 96 GLU A O 1
ATOM 771 N N . GLU A 1 97 ? 5.271 0.863 35.279 1.00 60.69 97 GLU A N 1
ATOM 772 C CA . GLU A 1 97 ? 6.430 0.546 34.421 1.00 60.69 97 GLU A CA 1
ATOM 773 C C . GLU A 1 97 ? 6.570 -0.946 34.045 1.00 60.69 97 GLU A C 1
ATOM 775 O O . GLU A 1 97 ? 7.207 -1.251 33.039 1.00 60.69 97 GLU A O 1
ATOM 780 N N . ASP A 1 98 ? 5.942 -1.864 34.789 1.00 63.38 98 ASP A N 1
ATOM 781 C CA . ASP A 1 98 ? 6.053 -3.319 34.581 1.00 63.38 98 ASP A CA 1
ATOM 782 C C . ASP A 1 98 ? 4.866 -3.947 33.828 1.00 63.38 98 ASP A C 1
ATOM 784 O O . ASP A 1 98 ? 4.850 -5.159 33.585 1.00 63.38 98 ASP A O 1
ATOM 788 N N . THR A 1 99 ? 3.862 -3.159 33.434 1.00 69.69 99 THR A N 1
ATOM 789 C CA . THR A 1 99 ? 2.656 -3.709 32.804 1.00 69.69 99 THR A CA 1
ATOM 790 C C . THR A 1 99 ? 2.700 -3.517 31.289 1.00 69.69 99 THR A C 1
ATOM 792 O O . THR A 1 99 ? 2.519 -2.413 30.780 1.00 69.69 99 THR A O 1
ATOM 795 N N . SER A 1 100 ? 2.936 -4.596 30.539 1.00 78.75 100 SER A N 1
ATOM 796 C CA . SER A 1 100 ? 2.942 -4.593 29.070 1.00 78.75 100 SER A CA 1
ATOM 797 C C . SER A 1 100 ? 1.693 -5.265 28.497 1.00 78.75 100 SER A C 1
ATOM 799 O O . SER A 1 100 ? 1.049 -6.068 29.165 1.00 78.75 100 SER A O 1
ATOM 801 N N . ILE A 1 101 ? 1.335 -4.981 27.238 1.00 76.44 101 ILE A N 1
ATOM 802 C CA . ILE A 1 101 ? 0.213 -5.673 26.566 1.00 76.44 101 ILE A CA 1
ATOM 803 C C . ILE A 1 101 ? 0.391 -7.200 26.631 1.00 76.44 101 ILE A C 1
ATOM 805 O O . ILE A 1 101 ? -0.586 -7.932 26.793 1.00 76.44 101 ILE A O 1
ATOM 809 N N . GLY A 1 102 ? 1.634 -7.681 26.543 1.00 74.38 102 GLY A N 1
ATOM 810 C CA . GLY A 1 102 ? 1.963 -9.101 26.611 1.00 74.38 102 GLY A CA 1
ATOM 811 C C . GLY A 1 102 ? 1.609 -9.782 27.935 1.00 74.38 102 GLY A C 1
ATOM 812 O O . GLY A 1 102 ? 1.340 -10.980 27.917 1.00 74.38 102 GLY A O 1
ATOM 813 N N . SER A 1 103 ? 1.550 -9.059 29.061 1.00 77.06 103 SER A N 1
ATOM 814 C CA . SER A 1 103 ? 1.188 -9.659 30.355 1.00 77.06 103 SER A CA 1
ATOM 815 C C . SER A 1 103 ? -0.306 -9.986 30.485 1.00 77.06 103 SER A C 1
ATOM 817 O O . SER A 1 103 ? -0.686 -10.735 31.381 1.00 77.06 103 SER A O 1
ATOM 819 N N . PHE A 1 104 ? -1.147 -9.475 29.578 1.00 75.81 104 PHE A N 1
ATOM 820 C CA . PHE A 1 104 ? -2.603 -9.666 29.583 1.00 75.81 104 PHE A CA 1
ATOM 821 C C . PHE A 1 104 ? -3.118 -10.713 28.580 1.00 75.81 104 PHE A C 1
ATOM 823 O O . PHE A 1 104 ? -4.330 -10.908 28.480 1.00 75.81 104 PHE A O 1
ATOM 830 N N . VAL A 1 105 ? -2.239 -11.356 27.806 1.00 77.06 105 VAL A N 1
ATOM 831 C CA . VAL A 1 105 ? -2.620 -12.357 26.795 1.00 77.06 105 VAL A CA 1
ATOM 832 C C . VAL A 1 105 ? -2.439 -13.767 27.378 1.00 77.06 105 VAL A C 1
ATOM 834 O O . VAL A 1 105 ? -1.305 -14.184 27.598 1.00 77.06 105 VAL A O 1
ATOM 837 N N . GLU A 1 106 ? -3.546 -14.487 27.612 1.00 61.72 106 GLU A N 1
ATOM 838 C CA . GLU A 1 106 ? -3.601 -15.902 28.056 1.00 61.72 106 GLU A CA 1
ATOM 839 C C . GLU A 1 106 ? -4.061 -16.841 26.928 1.00 61.72 106 GLU A C 1
ATOM 841 O O . GLU A 1 106 ? -4.991 -16.460 26.174 1.00 61.72 106 GLU A O 1
#

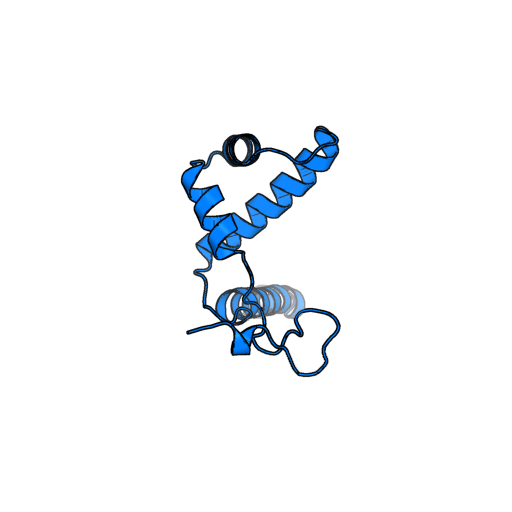Foldseek 3Di:
DDVVVVDDPCVVVVVVVVVVVVVCCQQPVAPDRDDPVLVVVLVLLVVLQVVVCVVVVDGDDLVSSCVVVVHDSVSSVVSVVVPDGDDDQQPADPPDNPHGVVVPDD

Secondary structure (DSSP, 8-state):
--GGG---HHHHHHHHHHHHHHHHHHHHSSSS---HHHHHHHHHHHHHHHHHHHHHSSPPPHHHHHHHHT--HHHHHHHHHHTPPPPPTT-B-SS-TT-BGGGG--

Sequence (106 aa):
FDWTKGNKFSTYATWWIRQAITRAIADQARTIRVPVHMVEVINKATRCNRKLVQELGREPTVEEIAKELNLPVEKIIEANRTAADTLSLDTPVGDEEDTSIGSFVE

pLDDT: mean 87.2, std 7.81, range [60.69, 97.44]